Protein AF-A0A379AN94-F1 (afdb_monomer_lite)

Sequence (101 aa):
MTISYSRWPDDLAARYREKGYWLDLPMTDILERHRDSESVAVIDGERQFTYRQLAALSDNLAAALQRRGLKSGDTALGAAWQRGGILPDAVCPVQNRRCPG

InterPro domains:
  IPR000873 AMP-dependent synthetase/ligase domain [PF00501] (36-76)
  IPR042099 ANL, N-terminal domain [G3DSA:3.40.50.12780] (2-90)

Organism: Enterobacter agglomerans (NCBI:txid549)

Structure (mmCIF, N/CA/C/O backbone):
data_AF-A0A379AN94-F1
#
_entry.id   AF-A0A379AN94-F1
#
loop_
_atom_site.group_PDB
_atom_site.id
_atom_site.type_symbol
_atom_site.label_atom_id
_atom_site.label_alt_id
_atom_site.label_comp_id
_atom_site.label_asym_id
_atom_site.label_entity_id
_atom_site.label_seq_id
_atom_site.pdbx_PDB_ins_code
_atom_site.Cartn_x
_atom_site.Cartn_y
_atom_site.Cartn_z
_atom_site.occupancy
_atom_site.B_iso_or_equiv
_atom_site.auth_seq_id
_atom_site.auth_comp_id
_atom_site.auth_asym_id
_atom_site.auth_atom_id
_atom_site.pdbx_PDB_model_num
ATOM 1 N N . MET A 1 1 ? 11.881 11.801 -6.415 1.00 54.75 1 MET A N 1
ATOM 2 C CA . MET A 1 1 ? 13.249 11.309 -6.714 1.00 54.75 1 MET A CA 1
ATOM 3 C C . MET A 1 1 ? 13.168 9.834 -7.063 1.00 54.75 1 MET A C 1
ATOM 5 O O . MET A 1 1 ? 12.296 9.157 -6.532 1.00 54.75 1 MET A O 1
ATOM 9 N N . THR A 1 2 ? 14.026 9.342 -7.954 1.00 74.69 2 THR A N 1
ATOM 10 C CA . THR A 1 2 ? 14.082 7.916 -8.316 1.00 74.69 2 THR A CA 1
ATOM 11 C C . THR A 1 2 ? 15.207 7.265 -7.522 1.00 74.69 2 THR A C 1
ATOM 13 O O . THR A 1 2 ? 16.338 7.744 -7.565 1.00 74.69 2 THR A O 1
ATOM 16 N N . ILE A 1 3 ? 14.902 6.209 -6.772 1.00 83.50 3 ILE A N 1
ATOM 17 C CA . ILE A 1 3 ? 15.903 5.477 -5.986 1.00 83.50 3 ILE A CA 1
ATOM 18 C C . ILE A 1 3 ? 16.826 4.730 -6.958 1.00 83.50 3 ILE A C 1
ATOM 20 O O . ILE A 1 3 ? 16.350 4.145 -7.932 1.00 83.50 3 ILE A O 1
ATOM 24 N N . SER A 1 4 ? 18.140 4.769 -6.719 1.00 87.81 4 SER A N 1
ATOM 25 C CA . SER A 1 4 ? 19.107 4.027 -7.537 1.00 87.81 4 SER A CA 1
ATOM 26 C C . SER A 1 4 ? 18.958 2.524 -7.292 1.00 87.81 4 SER A C 1
ATOM 28 O O . SER A 1 4 ? 19.001 2.078 -6.147 1.00 87.81 4 SER A O 1
ATOM 30 N N . TYR A 1 5 ? 18.775 1.747 -8.359 1.00 88.81 5 TYR A N 1
ATOM 31 C CA . TYR A 1 5 ? 18.705 0.286 -8.316 1.00 88.81 5 TYR A CA 1
ATOM 32 C C . TYR A 1 5 ? 19.275 -0.314 -9.608 1.00 88.81 5 TYR A C 1
ATOM 34 O O . TYR A 1 5 ? 19.262 0.331 -10.659 1.00 88.81 5 TYR A O 1
ATOM 42 N N . SER A 1 6 ? 19.763 -1.556 -9.538 1.00 91.56 6 SER A N 1
ATOM 43 C CA . SER A 1 6 ? 20.215 -2.292 -10.723 1.00 91.56 6 SER A CA 1
ATOM 44 C C . SER A 1 6 ? 19.009 -2.851 -11.478 1.00 91.56 6 SER A C 1
ATOM 46 O O . SER A 1 6 ? 18.255 -3.659 -10.931 1.00 91.56 6 SER A O 1
ATOM 48 N N . ARG A 1 7 ? 18.793 -2.392 -12.716 1.00 87.81 7 ARG A N 1
ATOM 49 C CA . ARG A 1 7 ? 17.666 -2.843 -13.545 1.00 87.81 7 ARG A CA 1
ATOM 50 C C . ARG A 1 7 ? 17.937 -4.230 -14.118 1.00 87.81 7 ARG A C 1
ATOM 52 O O . ARG A 1 7 ? 19.075 -4.571 -14.427 1.00 87.81 7 ARG A O 1
ATOM 59 N N . TRP A 1 8 ? 16.872 -5.005 -14.311 1.00 89.44 8 TRP A N 1
A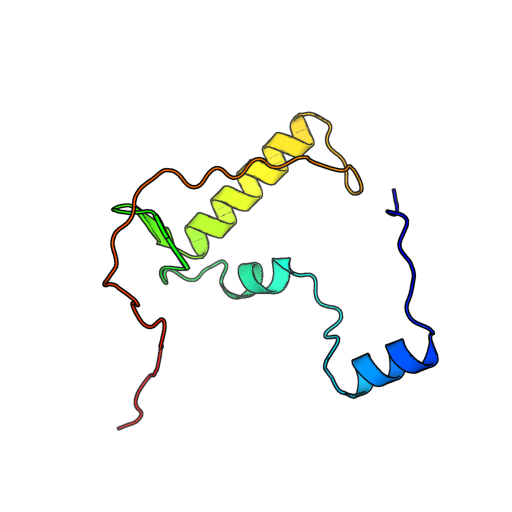TOM 60 C CA . TRP A 1 8 ? 16.952 -6.192 -15.160 1.00 89.44 8 TRP A CA 1
ATOM 61 C C . TRP A 1 8 ? 17.185 -5.778 -16.621 1.00 89.44 8 TRP A C 1
ATOM 63 O O . TRP A 1 8 ? 16.650 -4.746 -17.029 1.00 89.44 8 TRP A O 1
ATOM 73 N N . PRO A 1 9 ? 17.928 -6.574 -17.411 1.00 94.25 9 PRO A N 1
ATOM 74 C CA . PRO A 1 9 ? 18.002 -6.405 -18.861 1.00 94.25 9 PRO A CA 1
ATOM 75 C C . PRO A 1 9 ? 16.609 -6.411 -19.506 1.00 94.25 9 PRO A C 1
ATOM 77 O O . PRO A 1 9 ? 15.740 -7.182 -19.082 1.00 94.25 9 PRO A O 1
ATOM 80 N N . ASP A 1 10 ? 16.413 -5.590 -20.539 1.00 91.31 10 ASP A N 1
ATOM 81 C CA . ASP A 1 10 ? 15.096 -5.351 -21.145 1.00 91.31 10 ASP A CA 1
ATOM 82 C C . ASP A 1 10 ? 14.446 -6.635 -21.686 1.00 91.31 10 ASP A C 1
ATOM 84 O O . ASP A 1 10 ? 13.259 -6.866 -21.451 1.00 91.31 10 ASP A O 1
ATOM 88 N N . ASP A 1 11 ? 15.227 -7.531 -22.300 1.00 92.31 11 ASP A N 1
ATOM 89 C CA . ASP A 1 11 ? 14.737 -8.817 -22.819 1.00 92.31 11 ASP A CA 1
ATOM 90 C C . ASP A 1 11 ? 14.149 -9.717 -21.717 1.00 92.31 11 ASP A C 1
ATOM 92 O O . ASP A 1 11 ? 13.127 -10.385 -21.899 1.00 92.31 11 ASP A O 1
ATOM 96 N N . LEU A 1 12 ? 14.774 -9.728 -20.535 1.00 91.38 12 LEU A N 1
ATOM 97 C CA . LEU A 1 12 ? 14.317 -10.531 -19.399 1.00 91.38 12 LEU A CA 1
ATOM 98 C C . LEU A 1 12 ? 13.100 -9.898 -18.727 1.00 91.38 12 LEU A C 1
ATOM 100 O O . LEU A 1 12 ? 12.162 -10.609 -18.364 1.00 91.38 12 LEU A O 1
ATOM 104 N N . ALA A 1 13 ? 13.091 -8.570 -18.607 1.00 90.06 13 ALA A N 1
ATOM 105 C CA . ALA A 1 13 ? 11.947 -7.827 -18.100 1.00 90.06 13 ALA A CA 1
ATOM 106 C C . ALA A 1 13 ? 10.703 -8.042 -18.982 1.00 90.06 13 ALA A C 1
ATOM 108 O O . ALA A 1 13 ? 9.617 -8.293 -18.458 1.00 90.06 13 ALA A O 1
ATOM 109 N N . ALA A 1 14 ? 10.856 -8.004 -20.311 1.00 91.25 14 ALA A N 1
ATOM 110 C CA . ALA A 1 14 ? 9.782 -8.298 -21.260 1.00 91.25 14 ALA A CA 1
ATOM 111 C C . ALA A 1 14 ? 9.262 -9.733 -21.093 1.00 91.25 14 ALA A C 1
ATOM 113 O O . ALA A 1 14 ? 8.060 -9.945 -20.934 1.00 91.25 14 ALA A O 1
ATOM 114 N N . ARG A 1 15 ? 10.170 -10.712 -21.008 1.00 93.25 15 ARG A N 1
ATOM 115 C CA . ARG A 1 15 ? 9.813 -12.121 -20.806 1.00 93.25 15 ARG A CA 1
ATOM 116 C C . ARG A 1 15 ? 9.088 -12.376 -19.479 1.00 93.25 15 ARG A C 1
ATOM 118 O O . ARG A 1 15 ? 8.224 -13.247 -19.414 1.00 93.25 15 ARG A O 1
ATOM 125 N N . TYR A 1 16 ? 9.426 -11.665 -18.404 1.00 91.06 16 TYR A N 1
ATOM 126 C CA . TYR A 1 16 ? 8.722 -11.806 -17.123 1.00 91.06 16 TYR A CA 1
ATOM 127 C C . TYR A 1 16 ? 7.328 -11.185 -17.123 1.00 91.06 16 TYR A C 1
ATOM 129 O O . TYR A 1 16 ? 6.437 -11.730 -16.467 1.00 91.06 16 TYR A O 1
ATOM 137 N N . ARG A 1 17 ? 7.118 -10.110 -17.887 1.00 92.31 17 ARG A N 1
ATOM 138 C CA . ARG A 1 17 ? 5.780 -9.552 -18.124 1.00 92.31 17 ARG A CA 1
ATOM 139 C C . ARG A 1 17 ? 4.927 -10.475 -18.979 1.00 92.31 17 ARG A C 1
ATOM 141 O O . ARG A 1 17 ? 3.801 -10.772 -18.605 1.00 92.31 17 ARG A O 1
ATOM 148 N N . GLU A 1 18 ? 5.484 -10.996 -20.070 1.00 93.12 18 GLU A N 1
ATOM 149 C CA . GLU A 1 18 ? 4.781 -11.922 -20.967 1.00 93.12 18 GLU A CA 1
ATOM 150 C C . GLU A 1 18 ? 4.326 -13.193 -20.234 1.00 93.12 18 GLU A C 1
ATOM 152 O O . GLU A 1 18 ? 3.211 -13.671 -20.426 1.00 93.12 18 GLU A O 1
ATOM 157 N N . LYS A 1 19 ? 5.159 -13.709 -19.324 1.00 92.44 19 LYS A N 1
ATOM 158 C CA . LYS A 1 19 ? 4.813 -14.861 -18.478 1.00 92.44 19 LYS A CA 1
ATOM 159 C C . LYS A 1 19 ? 3.846 -14.539 -17.333 1.00 92.44 19 LYS A C 1
ATOM 161 O O . LYS A 1 19 ? 3.481 -15.450 -16.594 1.00 92.44 19 LYS A O 1
ATOM 166 N N . GLY A 1 20 ? 3.465 -13.275 -17.147 1.00 90.75 20 GLY A N 1
ATOM 167 C CA . GLY A 1 20 ? 2.569 -12.834 -16.077 1.00 90.75 20 GLY A CA 1
ATOM 168 C C . GLY A 1 20 ? 3.187 -12.857 -14.676 1.00 90.75 20 GLY A C 1
ATOM 169 O O . GLY A 1 20 ? 2.460 -12.760 -13.691 1.00 90.75 20 GLY A O 1
ATOM 170 N N . TYR A 1 21 ? 4.513 -12.987 -14.554 1.00 90.00 21 TYR A N 1
ATOM 171 C CA . TYR A 1 21 ? 5.185 -12.912 -13.252 1.00 90.00 21 TYR A CA 1
ATOM 172 C C . TYR A 1 21 ? 5.242 -11.479 -12.733 1.00 90.00 21 TYR A C 1
ATOM 174 O O . TYR A 1 21 ? 5.116 -11.241 -11.534 1.00 90.00 21 TYR A O 1
ATOM 182 N N . TRP A 1 22 ? 5.457 -10.522 -13.633 1.00 91.94 22 TRP A N 1
ATOM 183 C CA . TRP A 1 22 ? 5.391 -9.103 -13.317 1.00 91.94 22 TRP A CA 1
ATOM 184 C C . TRP A 1 22 ? 4.049 -8.568 -13.781 1.00 91.94 22 TRP A C 1
ATOM 186 O O . TRP A 1 22 ? 3.783 -8.501 -14.975 1.00 91.94 22 TRP A O 1
ATOM 196 N N . LEU A 1 23 ? 3.210 -8.206 -12.814 1.00 90.44 23 LEU A N 1
ATOM 197 C CA . LEU A 1 23 ? 1.862 -7.697 -13.064 1.00 90.44 23 LEU A CA 1
ATOM 198 C C . LEU A 1 23 ? 1.841 -6.185 -13.338 1.00 90.44 23 LEU A C 1
ATOM 200 O O . LEU A 1 23 ? 0.785 -5.649 -13.645 1.00 90.44 23 LEU A O 1
ATOM 204 N N . ASP A 1 24 ? 2.982 -5.499 -13.173 1.00 89.88 24 ASP A N 1
ATOM 205 C CA . ASP A 1 24 ? 3.119 -4.032 -13.235 1.00 89.88 24 ASP A CA 1
ATOM 206 C C . ASP A 1 24 ? 2.092 -3.281 -12.352 1.00 89.88 24 ASP A C 1
ATOM 208 O O . ASP A 1 24 ? 1.732 -2.133 -12.607 1.00 89.88 24 ASP A O 1
ATOM 212 N N . LEU A 1 25 ? 1.650 -3.928 -11.268 1.00 90.62 25 LEU A N 1
ATOM 213 C CA . LEU A 1 25 ? 0.757 -3.359 -10.265 1.00 90.62 25 LEU A CA 1
ATOM 214 C C . LEU A 1 25 ? 1.548 -2.920 -9.030 1.00 90.62 25 LEU A C 1
ATOM 216 O O . LEU A 1 25 ? 2.488 -3.613 -8.620 1.00 90.62 25 LEU A O 1
ATOM 220 N N . PRO A 1 26 ? 1.181 -1.788 -8.404 1.00 89.81 26 PRO A N 1
ATOM 221 C CA . PRO A 1 26 ? 1.805 -1.379 -7.159 1.00 89.81 26 PRO A CA 1
ATOM 222 C C . PRO A 1 26 ? 1.443 -2.371 -6.053 1.00 89.81 26 PRO A C 1
ATOM 224 O O . PRO A 1 26 ? 0.347 -2.919 -6.024 1.00 89.81 26 PRO A O 1
ATOM 227 N N . MET A 1 27 ? 2.335 -2.560 -5.082 1.00 86.81 27 MET A N 1
ATOM 228 C CA . MET A 1 27 ? 2.065 -3.463 -3.955 1.00 86.81 27 MET A CA 1
ATOM 229 C C . MET A 1 27 ? 0.813 -3.051 -3.154 1.00 86.81 27 MET A C 1
ATOM 231 O O . MET A 1 27 ? 0.145 -3.893 -2.560 1.00 86.81 27 MET A O 1
ATOM 235 N N . THR A 1 28 ? 0.469 -1.759 -3.176 1.00 89.00 28 THR A N 1
ATOM 236 C CA . THR A 1 28 ? -0.747 -1.211 -2.560 1.00 89.00 28 THR A CA 1
ATOM 237 C C . THR A 1 28 ? -2.033 -1.739 -3.194 1.00 89.00 28 THR A C 1
ATOM 239 O O . THR A 1 28 ? -3.058 -1.758 -2.521 1.00 89.00 28 THR A O 1
ATOM 242 N N . ASP A 1 29 ? -1.987 -2.225 -4.438 1.00 89.44 29 ASP A N 1
ATOM 243 C CA . ASP A 1 29 ? -3.141 -2.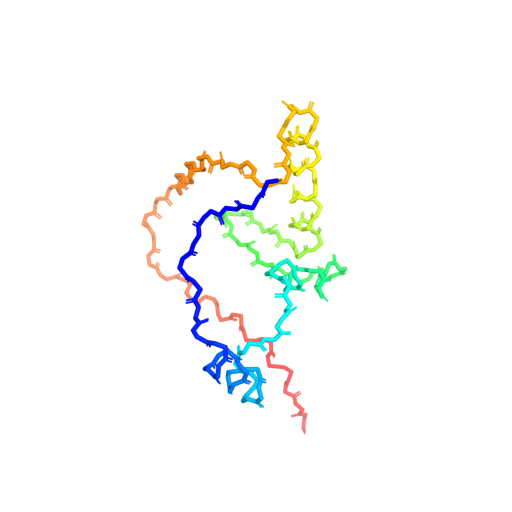782 -5.151 1.00 89.44 29 ASP A CA 1
ATOM 244 C C . ASP A 1 29 ? -3.777 -3.963 -4.397 1.00 89.44 29 ASP A C 1
ATOM 246 O O . ASP A 1 29 ? -4.994 -4.122 -4.389 1.00 89.44 29 ASP A O 1
ATOM 250 N N . ILE A 1 30 ? -2.970 -4.745 -3.670 1.00 88.12 30 ILE A N 1
ATOM 251 C CA . ILE A 1 30 ? -3.460 -5.843 -2.825 1.00 88.12 30 ILE A CA 1
ATOM 252 C C . ILE A 1 30 ? -4.409 -5.316 -1.743 1.00 88.12 30 ILE A C 1
ATOM 254 O O . ILE A 1 30 ? -5.433 -5.934 -1.470 1.00 88.12 30 ILE A O 1
ATOM 258 N N . LEU A 1 31 ? -4.082 -4.180 -1.123 1.00 88.38 31 LEU A N 1
ATOM 259 C CA . LEU A 1 31 ? -4.920 -3.580 -0.087 1.00 88.38 31 LEU A CA 1
ATOM 260 C C . LEU A 1 31 ? -6.126 -2.860 -0.701 1.00 88.38 31 LEU A C 1
ATOM 262 O O . LEU A 1 31 ? -7.236 -3.003 -0.194 1.00 88.38 31 LEU A O 1
ATOM 266 N N . GLU A 1 32 ? -5.927 -2.150 -1.815 1.00 89.00 32 GLU A N 1
ATOM 267 C CA . GLU A 1 32 ? -6.989 -1.412 -2.513 1.00 89.00 32 GLU A CA 1
ATOM 268 C C . GLU A 1 32 ? -8.127 -2.326 -2.987 1.00 89.00 32 GLU A C 1
ATOM 270 O O . GLU A 1 32 ? -9.297 -2.004 -2.792 1.00 89.00 32 GLU A O 1
ATOM 275 N N . ARG A 1 33 ? -7.823 -3.523 -3.509 1.00 90.62 33 ARG A N 1
ATOM 276 C CA . ARG A 1 33 ? -8.851 -4.506 -3.917 1.00 90.62 33 ARG A CA 1
ATOM 277 C C . ARG A 1 33 ? -9.794 -4.923 -2.789 1.00 90.62 33 ARG A C 1
ATOM 279 O O . ARG A 1 33 ? -10.915 -5.351 -3.051 1.00 90.62 33 ARG A O 1
ATOM 286 N N . HIS A 1 34 ? -9.328 -4.841 -1.547 1.00 90.00 34 HIS A N 1
ATOM 287 C CA . HIS A 1 34 ? -10.072 -5.248 -0.360 1.00 90.00 34 HIS A CA 1
ATOM 288 C C . HIS A 1 34 ? -10.469 -4.056 0.515 1.00 90.00 34 HIS A C 1
ATOM 290 O O . HIS A 1 34 ? -10.923 -4.261 1.639 1.00 90.00 34 HIS A O 1
ATOM 296 N N . ARG A 1 35 ? -10.334 -2.821 0.015 1.00 87.19 35 ARG A N 1
ATOM 297 C CA . ARG A 1 35 ? -10.529 -1.586 0.785 1.00 87.19 35 ARG A CA 1
ATOM 298 C C . ARG A 1 35 ? -11.880 -1.499 1.491 1.00 87.19 35 ARG A C 1
ATOM 300 O O . ARG A 1 35 ? -11.941 -1.009 2.611 1.00 87.19 35 ARG A O 1
ATOM 307 N N . ASP A 1 36 ? -12.939 -2.007 0.871 1.00 87.19 36 ASP A N 1
ATOM 308 C CA . ASP A 1 36 ? -14.291 -1.993 1.446 1.00 87.19 36 ASP A CA 1
ATOM 309 C C . ASP A 1 36 ? -14.666 -3.312 2.138 1.00 87.19 36 ASP A C 1
ATOM 311 O O . ASP A 1 36 ? -15.798 -3.496 2.584 1.00 87.19 36 ASP A O 1
ATOM 315 N N . SER A 1 37 ? -13.726 -4.255 2.242 1.00 87.44 37 SER A N 1
ATOM 316 C CA . SER A 1 37 ? -13.968 -5.539 2.888 1.00 87.44 37 SER A CA 1
ATOM 317 C C . SER A 1 37 ? -13.934 -5.408 4.410 1.00 87.44 37 SER A C 1
ATOM 319 O O . SER A 1 37 ? -12.938 -4.989 5.006 1.00 87.44 37 SER A O 1
ATOM 321 N N . GLU A 1 38 ? -15.006 -5.868 5.051 1.00 89.44 38 GLU A N 1
ATOM 322 C CA . GLU A 1 38 ? -15.093 -6.032 6.509 1.00 89.44 38 GLU A CA 1
ATOM 323 C C . GLU A 1 38 ? -14.447 -7.351 6.988 1.00 89.44 38 GLU A C 1
ATOM 325 O O . GLU A 1 38 ? -14.515 -7.696 8.165 1.00 89.44 38 GLU A O 1
ATOM 330 N N . SER A 1 39 ? -13.797 -8.111 6.096 1.00 90.06 39 SER A N 1
ATOM 331 C CA . SER A 1 39 ? -13.032 -9.297 6.492 1.00 90.06 39 SER A CA 1
ATOM 332 C C . SER A 1 39 ? -11.790 -8.913 7.299 1.00 90.06 39 SER A C 1
ATOM 334 O O . SER A 1 39 ? -11.122 -7.921 7.002 1.00 90.06 39 SER A O 1
ATOM 336 N N . VAL A 1 40 ? -11.448 -9.725 8.298 1.00 91.31 40 VAL A N 1
ATOM 337 C CA . VAL A 1 40 ? -10.255 -9.524 9.132 1.00 91.31 40 VAL A CA 1
ATOM 338 C C . VAL A 1 40 ? -8.989 -9.736 8.296 1.00 91.31 40 VAL A C 1
ATOM 340 O O . VAL A 1 40 ? -8.841 -10.771 7.649 1.00 91.31 40 VAL A O 1
ATOM 343 N N . ALA A 1 41 ? -8.093 -8.746 8.304 1.00 88.69 41 ALA A N 1
ATOM 344 C CA . ALA A 1 41 ? -6.816 -8.754 7.587 1.00 88.69 41 ALA A CA 1
ATOM 345 C C . ALA A 1 41 ? -5.629 -9.045 8.515 1.00 88.69 41 ALA A C 1
ATOM 347 O O . ALA A 1 41 ? -4.702 -9.756 8.137 1.00 88.69 41 ALA A O 1
ATOM 348 N N . VAL A 1 42 ? -5.646 -8.475 9.726 1.00 88.44 42 VAL A N 1
ATOM 349 C CA . VAL A 1 42 ? -4.544 -8.565 10.694 1.00 88.44 42 VAL A CA 1
ATOM 350 C C . VAL A 1 42 ? -5.104 -8.825 12.086 1.00 88.44 42 VAL A C 1
ATOM 352 O O . VAL A 1 42 ? -6.089 -8.208 12.489 1.00 88.44 42 VAL A O 1
ATOM 355 N N . ILE A 1 43 ? -4.443 -9.711 12.826 1.00 90.44 43 ILE A N 1
ATOM 356 C CA . ILE A 1 43 ? -4.726 -10.005 14.231 1.00 90.44 43 ILE A CA 1
ATOM 357 C C . ILE A 1 43 ? -3.463 -9.659 15.034 1.00 90.44 43 ILE A C 1
ATOM 359 O O . ILE A 1 43 ? -2.393 -10.201 14.767 1.00 90.44 43 ILE A O 1
ATOM 363 N N . ASP A 1 44 ? -3.584 -8.724 15.977 1.00 84.94 44 ASP A N 1
ATOM 364 C CA . ASP A 1 44 ? -2.545 -8.264 16.910 1.00 84.94 44 ASP A CA 1
ATOM 365 C C . ASP A 1 44 ? -2.982 -8.594 18.345 1.00 84.94 44 ASP A C 1
ATOM 367 O O . ASP A 1 44 ? -3.629 -7.785 19.022 1.00 84.94 44 ASP A O 1
ATOM 371 N N . GLY A 1 45 ? -2.688 -9.820 18.788 1.00 86.25 45 GLY A N 1
ATOM 372 C CA . GLY A 1 45 ? -3.199 -10.359 20.051 1.00 86.25 45 GLY A CA 1
ATOM 373 C C . GLY A 1 45 ? -4.731 -10.337 20.079 1.00 86.25 45 GLY A C 1
ATOM 374 O O . GLY A 1 45 ? -5.379 -10.915 19.212 1.00 86.25 45 GLY A O 1
ATOM 375 N N . GLU A 1 46 ? -5.305 -9.612 21.040 1.00 86.75 46 GLU A N 1
ATOM 376 C CA . GLU A 1 46 ? -6.761 -9.437 21.184 1.00 86.75 46 GLU A CA 1
ATOM 377 C C . GLU A 1 46 ? -7.378 -8.473 20.156 1.00 86.75 46 GLU A C 1
ATOM 379 O O . GLU A 1 46 ? -8.600 -8.380 20.028 1.00 86.75 46 GLU A O 1
ATOM 384 N N . ARG A 1 47 ? -6.558 -7.702 19.432 1.00 87.06 47 ARG A N 1
ATOM 385 C CA . ARG A 1 47 ? -7.050 -6.740 18.444 1.00 87.06 47 ARG A CA 1
ATOM 386 C C . ARG A 1 47 ? -7.145 -7.384 17.076 1.00 87.06 47 ARG A C 1
ATOM 388 O O . ARG A 1 47 ? -6.207 -8.016 16.606 1.00 87.06 47 ARG A O 1
ATOM 395 N N . GLN A 1 48 ? -8.256 -7.137 16.399 1.00 90.44 48 GLN A N 1
ATOM 396 C CA . GLN A 1 48 ? -8.460 -7.542 15.016 1.00 90.44 48 GLN A CA 1
ATOM 397 C C . GLN A 1 48 ? -8.710 -6.298 14.174 1.00 90.44 48 GLN A C 1
ATOM 399 O O . GLN A 1 48 ? -9.467 -5.415 14.578 1.00 90.44 48 GLN A O 1
ATOM 404 N N . PHE A 1 49 ? -8.065 -6.234 13.015 1.00 90.56 49 PHE A N 1
ATOM 405 C CA . PHE A 1 49 ? -8.230 -5.157 12.050 1.00 90.56 49 PHE A CA 1
ATOM 406 C C . PHE A 1 49 ? -8.828 -5.718 10.768 1.00 90.56 49 PHE A C 1
ATOM 408 O O . PHE A 1 49 ? -8.285 -6.660 10.182 1.00 90.56 49 PHE A O 1
ATOM 415 N N . THR A 1 50 ? -9.931 -5.128 10.316 1.00 92.88 50 THR A N 1
ATOM 416 C CA . THR A 1 50 ? -10.495 -5.423 8.993 1.00 92.88 50 THR A CA 1
ATOM 417 C C . THR A 1 50 ? -9.647 -4.794 7.889 1.00 92.88 50 THR A C 1
ATOM 419 O O . THR A 1 50 ? -8.874 -3.866 8.147 1.00 92.88 50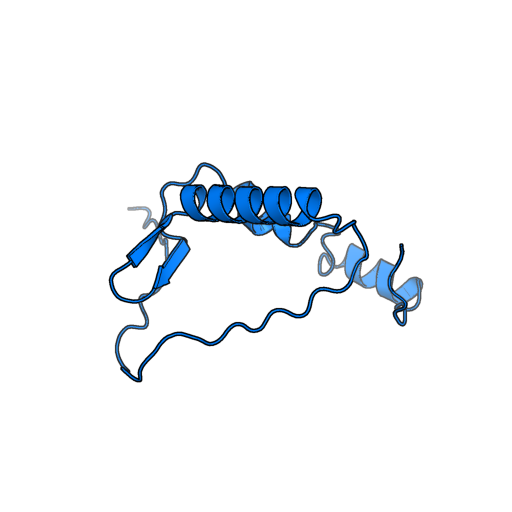 THR A O 1
ATOM 422 N N . TYR A 1 51 ? -9.781 -5.265 6.645 1.00 91.06 51 TYR A N 1
ATOM 423 C CA . TYR A 1 51 ? -9.097 -4.633 5.506 1.00 91.06 51 TYR A CA 1
ATOM 424 C C . TYR A 1 51 ? -9.454 -3.149 5.382 1.00 91.06 51 TYR A C 1
ATOM 426 O O . TYR A 1 51 ? -8.566 -2.322 5.175 1.00 91.06 51 TYR A O 1
ATOM 434 N N . ARG A 1 52 ? -10.724 -2.797 5.606 1.00 90.44 52 ARG A N 1
ATOM 435 C CA . ARG A 1 52 ? -11.181 -1.405 5.628 1.00 90.44 52 ARG A CA 1
ATOM 436 C C . ARG A 1 52 ? -10.486 -0.561 6.690 1.00 90.44 52 ARG A C 1
ATOM 438 O O . ARG A 1 52 ? -10.028 0.547 6.409 1.00 90.44 52 ARG A O 1
ATOM 445 N N . GLN A 1 53 ? -10.385 -1.077 7.913 1.00 91.06 53 GLN A N 1
ATOM 446 C CA . GLN A 1 53 ? -9.691 -0.382 8.999 1.00 91.06 53 GLN A CA 1
ATOM 447 C C . GLN A 1 53 ? -8.196 -0.244 8.707 1.00 91.06 53 GLN A C 1
ATOM 449 O O . GLN A 1 53 ? -7.620 0.818 8.935 1.00 91.06 53 GLN A O 1
ATOM 454 N N . LEU A 1 54 ? -7.577 -1.294 8.167 1.00 91.50 54 LEU A N 1
ATOM 455 C CA . LEU A 1 54 ? -6.168 -1.285 7.797 1.00 91.50 54 LEU A CA 1
ATOM 456 C C . LEU A 1 54 ? -5.874 -0.244 6.707 1.00 91.50 54 LEU A C 1
ATOM 458 O O . LEU A 1 54 ? -4.918 0.518 6.845 1.00 91.50 54 LEU A O 1
ATOM 462 N N . ALA A 1 55 ? -6.714 -0.164 5.671 1.00 90.94 55 ALA A N 1
ATOM 463 C CA . ALA A 1 55 ? -6.607 0.846 4.619 1.00 90.94 55 ALA A CA 1
ATOM 464 C C . ALA A 1 55 ? -6.714 2.268 5.191 1.00 90.94 55 ALA A C 1
ATOM 466 O O . ALA A 1 55 ? -5.836 3.095 4.959 1.00 90.94 55 ALA A O 1
ATOM 467 N N . ALA A 1 56 ? -7.716 2.526 6.039 1.00 91.44 56 ALA A N 1
ATOM 468 C CA . ALA A 1 56 ? -7.886 3.830 6.677 1.00 91.44 56 ALA A CA 1
ATOM 469 C C . ALA A 1 56 ? -6.691 4.223 7.569 1.00 91.44 56 ALA A C 1
ATOM 471 O O . ALA A 1 56 ? -6.262 5.377 7.569 1.00 91.44 56 ALA A O 1
ATOM 472 N N . LEU A 1 57 ? -6.130 3.280 8.333 1.00 91.50 57 LEU A N 1
ATOM 473 C CA . LEU A 1 57 ? -4.937 3.523 9.152 1.00 91.50 57 LEU A CA 1
ATOM 474 C C . LEU A 1 57 ? -3.703 3.818 8.289 1.00 91.50 57 LEU A C 1
ATOM 476 O O . LEU A 1 57 ? -2.934 4.723 8.623 1.00 91.50 57 LEU A O 1
ATOM 480 N N . SER A 1 58 ? -3.533 3.090 7.183 1.00 91.31 58 SER A N 1
ATOM 481 C CA . SER A 1 58 ? -2.438 3.300 6.231 1.00 91.31 58 SER A CA 1
ATOM 482 C C . SER A 1 58 ? -2.505 4.692 5.596 1.00 91.31 58 SER A C 1
ATOM 484 O O . SER A 1 58 ? -1.525 5.438 5.646 1.00 91.31 58 SER A O 1
ATOM 486 N N . ASP A 1 59 ? -3.683 5.095 5.115 1.00 92.19 59 ASP A N 1
ATOM 487 C CA . ASP A 1 59 ? -3.911 6.415 4.520 1.00 92.19 59 ASP A CA 1
ATOM 488 C C . ASP A 1 59 ? -3.661 7.548 5.517 1.00 92.19 59 ASP A C 1
ATOM 490 O O . ASP A 1 59 ? -3.000 8.541 5.203 1.00 92.19 59 ASP A O 1
ATOM 494 N N . ASN A 1 60 ? -4.142 7.391 6.752 1.00 92.69 60 ASN A N 1
ATOM 495 C CA . ASN A 1 60 ? -3.928 8.375 7.807 1.00 92.69 60 ASN A CA 1
ATOM 496 C C . ASN A 1 60 ? -2.441 8.552 8.130 1.00 92.69 60 ASN A C 1
ATOM 498 O O . ASN A 1 60 ? -1.979 9.685 8.312 1.00 92.69 60 ASN A O 1
ATOM 502 N N . LEU A 1 61 ? -1.685 7.450 8.181 1.00 91.06 61 LEU A N 1
ATOM 503 C CA . LEU A 1 61 ? -0.242 7.487 8.385 1.00 91.06 61 LEU A CA 1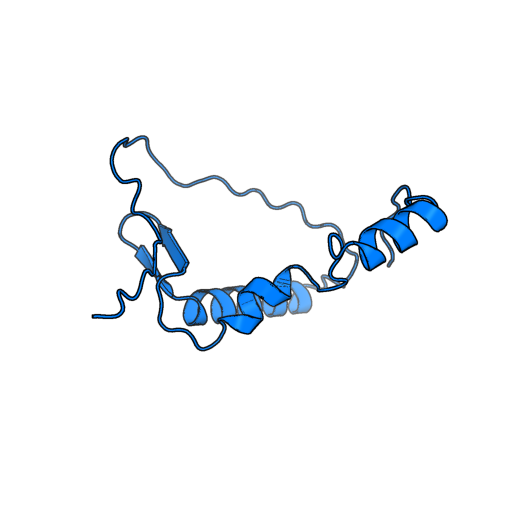
ATOM 504 C C . LEU A 1 61 ? 0.460 8.165 7.204 1.00 91.06 61 LEU A C 1
ATOM 506 O O . LEU A 1 61 ? 1.264 9.072 7.423 1.00 91.06 61 LEU A O 1
ATOM 510 N N . ALA A 1 62 ? 0.127 7.787 5.968 1.00 90.81 62 ALA A N 1
ATOM 511 C CA . ALA A 1 62 ? 0.687 8.393 4.764 1.00 90.81 62 ALA A CA 1
ATOM 512 C C . ALA A 1 62 ? 0.434 9.910 4.727 1.00 90.81 62 ALA A C 1
ATOM 514 O O . ALA A 1 62 ? 1.366 10.693 4.529 1.00 90.81 62 ALA A O 1
ATOM 515 N N . ALA A 1 63 ? -0.794 10.345 5.023 1.00 91.56 63 ALA A N 1
ATOM 516 C CA . ALA A 1 63 ? -1.152 11.756 5.095 1.00 91.56 63 ALA A CA 1
ATOM 517 C C . ALA A 1 63 ? -0.396 12.491 6.217 1.00 91.56 63 ALA A C 1
ATOM 519 O O . ALA A 1 63 ? 0.050 13.624 6.032 1.00 91.56 63 ALA A O 1
ATOM 520 N N . ALA A 1 64 ? -0.218 11.865 7.384 1.00 92.25 64 ALA A N 1
ATOM 521 C CA . ALA A 1 64 ? 0.553 12.444 8.483 1.00 92.25 64 ALA A CA 1
ATOM 522 C C . ALA A 1 64 ? 2.040 12.600 8.138 1.00 92.25 64 ALA A C 1
ATOM 524 O O . ALA A 1 64 ? 2.631 13.633 8.454 1.00 92.25 64 ALA A O 1
ATOM 525 N N . LEU A 1 65 ? 2.636 11.611 7.472 1.00 90.50 65 LEU A N 1
ATOM 526 C CA . LEU A 1 65 ? 4.025 11.661 7.015 1.00 90.50 65 LEU A CA 1
ATOM 527 C C . LEU A 1 65 ? 4.217 12.737 5.942 1.00 90.50 65 LEU A C 1
ATOM 529 O O . LEU A 1 65 ? 5.150 13.535 6.036 1.00 90.50 65 LEU A O 1
ATOM 533 N N . GLN A 1 66 ? 3.291 12.831 4.989 1.00 91.69 66 GLN A N 1
ATOM 534 C CA . GLN A 1 66 ? 3.324 13.855 3.948 1.00 91.69 66 GLN A CA 1
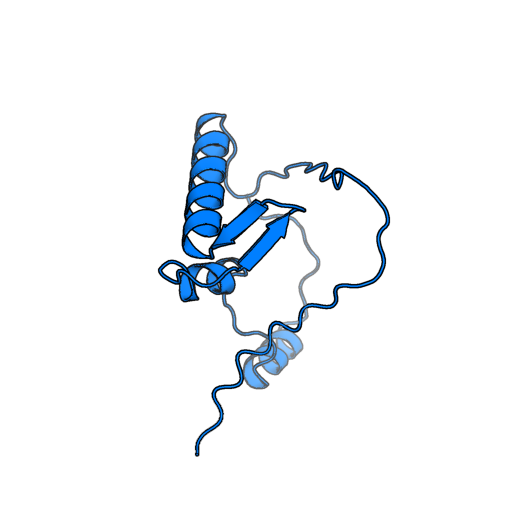ATOM 535 C C . GLN A 1 66 ? 3.220 15.268 4.541 1.00 91.69 66 GLN A C 1
ATOM 537 O O . GLN A 1 66 ? 3.987 16.154 4.167 1.00 91.69 66 GLN A O 1
ATOM 542 N N . ARG A 1 67 ? 2.356 15.474 5.549 1.00 91.62 67 ARG A N 1
ATOM 543 C CA . ARG A 1 67 ? 2.284 16.744 6.299 1.00 91.62 67 ARG A CA 1
ATOM 544 C C . ARG A 1 67 ? 3.573 17.083 7.049 1.00 91.62 67 ARG A C 1
ATOM 546 O O . ARG A 1 67 ? 3.854 18.257 7.259 1.00 91.62 67 ARG A O 1
ATOM 553 N N . ARG A 1 68 ? 4.362 16.081 7.447 1.00 91.00 68 ARG A N 1
ATOM 554 C CA . ARG A 1 68 ? 5.688 16.270 8.064 1.00 91.00 68 ARG A CA 1
ATOM 555 C C . ARG A 1 68 ? 6.798 16.542 7.043 1.00 91.00 68 ARG A C 1
ATOM 557 O O . ARG A 1 68 ? 7.946 16.702 7.441 1.00 91.00 68 ARG A O 1
ATOM 564 N N . GLY A 1 69 ? 6.463 16.625 5.756 1.00 88.56 69 GLY A N 1
ATOM 565 C CA . GLY A 1 69 ? 7.385 17.001 4.687 1.00 88.56 69 GLY A CA 1
ATOM 566 C C . GLY A 1 69 ? 8.024 15.829 3.948 1.00 88.56 69 GLY A C 1
ATOM 567 O O . GLY A 1 69 ? 8.841 16.082 3.066 1.00 88.56 69 GLY A O 1
ATOM 568 N N . LEU A 1 70 ? 7.648 14.581 4.259 1.00 88.00 70 LEU A N 1
ATOM 569 C CA . LEU A 1 70 ? 8.097 13.410 3.501 1.00 88.00 70 LEU A CA 1
ATOM 570 C C . LEU A 1 70 ? 7.470 13.405 2.107 1.00 88.00 70 LEU A C 1
ATOM 572 O O . LEU A 1 70 ? 6.259 13.584 1.946 1.00 88.00 70 LEU A O 1
ATOM 576 N N . LYS A 1 71 ? 8.302 13.175 1.097 1.00 86.31 71 LYS A N 1
ATOM 577 C CA . LYS A 1 71 ? 7.924 13.155 -0.314 1.00 86.31 71 LYS A CA 1
ATOM 578 C C . LYS A 1 71 ? 8.160 11.779 -0.921 1.00 86.31 71 LYS A C 1
ATOM 580 O O . LYS A 1 71 ? 8.913 10.947 -0.420 1.00 86.31 71 LYS A O 1
ATOM 585 N N . SER A 1 72 ? 7.508 11.537 -2.053 1.00 83.38 72 SER A N 1
ATOM 586 C CA . SER A 1 72 ? 7.694 10.303 -2.810 1.00 83.38 72 SER A CA 1
ATOM 587 C C . SER A 1 72 ? 9.145 10.174 -3.296 1.00 83.38 72 SER A C 1
ATOM 589 O O . SER A 1 72 ? 9.663 11.031 -4.025 1.00 83.38 72 SER A O 1
ATOM 591 N N . GLY A 1 73 ? 9.785 9.071 -2.910 1.00 81.88 73 GLY A N 1
ATOM 592 C CA . GLY A 1 73 ? 11.199 8.796 -3.173 1.00 81.88 73 GLY A CA 1
ATOM 593 C C . GLY A 1 73 ? 12.127 9.063 -1.987 1.00 81.88 73 GLY A C 1
ATOM 594 O O . GLY A 1 73 ? 13.314 8.773 -2.108 1.00 81.88 73 GLY A O 1
ATOM 595 N N . ASP A 1 74 ? 11.606 9.567 -0.864 1.00 82.88 74 ASP A N 1
ATOM 596 C CA . ASP A 1 74 ? 12.364 9.670 0.381 1.00 82.88 74 ASP A CA 1
ATOM 597 C C . ASP A 1 74 ? 12.467 8.298 1.065 1.00 82.88 74 ASP A C 1
ATOM 599 O O . ASP A 1 74 ? 11.520 7.505 1.070 1.00 82.88 74 ASP A O 1
ATOM 603 N N . THR A 1 75 ? 13.621 8.018 1.668 1.00 81.62 75 THR A N 1
ATOM 604 C CA . THR A 1 75 ? 13.858 6.774 2.408 1.00 81.62 75 THR A CA 1
ATOM 605 C C . THR A 1 75 ? 13.422 6.941 3.861 1.00 81.62 75 THR A C 1
ATOM 607 O O . THR A 1 75 ? 13.959 7.784 4.579 1.00 81.62 75 THR A O 1
ATOM 610 N N . ALA A 1 76 ? 12.486 6.110 4.319 1.00 81.06 76 ALA A N 1
ATOM 611 C CA . ALA A 1 76 ? 12.074 6.055 5.719 1.00 81.06 76 ALA A CA 1
ATOM 612 C C . ALA A 1 76 ? 12.698 4.840 6.421 1.00 81.06 76 ALA A C 1
ATOM 614 O O . ALA A 1 76 ? 12.634 3.721 5.911 1.00 81.06 76 ALA A O 1
ATOM 615 N N . LEU A 1 77 ? 13.266 5.044 7.612 1.00 80.31 77 LEU A N 1
ATOM 616 C CA . LEU A 1 77 ? 13.677 3.950 8.491 1.00 80.31 77 LEU A CA 1
ATOM 617 C C . LEU A 1 77 ? 12.492 3.566 9.387 1.00 80.31 77 LEU A C 1
ATOM 619 O O . LEU A 1 77 ? 12.120 4.316 10.288 1.00 80.31 77 LEU A O 1
ATOM 623 N N . GLY A 1 78 ? 11.886 2.408 9.130 1.00 74.00 78 GLY A N 1
ATOM 624 C CA . GLY A 1 78 ? 10.807 1.859 9.951 1.00 74.00 78 GLY A CA 1
ATOM 625 C C . GLY A 1 78 ? 11.337 0.820 10.933 1.00 74.00 78 GLY A C 1
ATOM 626 O O . GLY A 1 78 ? 11.728 -0.267 10.520 1.00 74.00 78 GLY A O 1
ATOM 627 N N . ALA A 1 79 ? 11.330 1.124 12.231 1.00 60.03 79 ALA A N 1
ATOM 628 C CA . ALA A 1 79 ? 11.588 0.128 13.267 1.00 60.03 79 ALA A CA 1
ATOM 629 C C . ALA A 1 79 ? 10.259 -0.513 13.693 1.00 60.03 79 ALA A C 1
ATOM 631 O O . ALA A 1 79 ? 9.531 0.029 14.525 1.00 60.03 79 ALA A O 1
ATOM 632 N N . ALA A 1 80 ? 9.930 -1.658 13.099 1.00 63.28 80 ALA A N 1
ATOM 633 C CA . ALA A 1 80 ? 8.807 -2.480 13.529 1.00 63.28 80 ALA A CA 1
ATOM 634 C C . ALA A 1 80 ? 9.295 -3.468 14.595 1.00 63.28 80 ALA A C 1
ATOM 636 O O . ALA A 1 80 ? 9.750 -4.565 14.287 1.00 63.28 80 ALA A O 1
ATOM 637 N N . TRP A 1 81 ? 9.225 -3.065 15.863 1.00 56.59 81 TRP A N 1
ATOM 638 C CA . TRP A 1 81 ? 9.391 -4.000 16.972 1.00 56.59 81 TRP A CA 1
ATOM 639 C C . TRP A 1 81 ? 8.048 -4.672 17.222 1.00 56.59 81 TRP A C 1
ATOM 641 O O . TRP A 1 81 ? 7.089 -4.022 17.644 1.00 56.59 81 TRP A O 1
ATOM 651 N N . GLN A 1 82 ? 7.970 -5.967 16.930 1.00 58.72 82 GLN A N 1
ATOM 652 C CA . GLN A 1 82 ? 6.787 -6.764 17.222 1.00 58.72 82 GLN A CA 1
ATOM 653 C C . GLN A 1 82 ? 6.592 -6.760 18.743 1.00 58.72 82 GLN A C 1
ATOM 655 O O . GLN A 1 82 ? 7.425 -7.273 19.494 1.00 58.72 82 GLN A O 1
ATOM 660 N N . ARG A 1 83 ? 5.536 -6.086 19.216 1.00 56.22 83 ARG A N 1
ATOM 661 C CA . ARG A 1 83 ? 5.191 -6.050 20.639 1.00 56.22 83 ARG A CA 1
ATOM 662 C C . ARG A 1 83 ? 4.688 -7.436 21.056 1.00 56.22 83 ARG A C 1
ATOM 664 O O . ARG A 1 83 ? 3.495 -7.687 21.024 1.00 56.22 83 ARG A O 1
ATOM 671 N N . GLY A 1 84 ? 5.610 -8.284 21.508 1.00 51.81 84 GLY A N 1
ATOM 672 C CA . GLY A 1 84 ? 5.328 -9.366 22.451 1.00 51.81 84 GLY A CA 1
ATOM 673 C C . GLY A 1 84 ? 5.278 -10.788 21.888 1.00 51.81 84 GLY A C 1
ATOM 674 O O . GLY A 1 84 ? 4.512 -11.087 20.985 1.00 51.81 84 GLY A O 1
ATOM 675 N N . GLY A 1 85 ? 6.047 -11.661 22.546 1.00 41.66 85 GLY A N 1
ATOM 676 C CA . GLY A 1 85 ? 5.474 -12.812 23.250 1.00 41.66 85 GLY A CA 1
ATOM 677 C C . GLY A 1 85 ? 5.234 -14.081 22.438 1.00 41.66 85 GLY A C 1
ATOM 678 O O . GLY A 1 85 ? 4.307 -14.171 21.648 1.00 41.66 85 GLY A O 1
ATOM 679 N N . ILE A 1 86 ? 6.043 -15.096 22.731 1.00 46.06 86 ILE A N 1
ATOM 680 C CA . ILE A 1 86 ? 5.858 -16.492 22.334 1.00 46.06 86 ILE A CA 1
ATOM 681 C C . ILE A 1 86 ? 4.467 -16.984 22.774 1.00 46.06 86 ILE A C 1
ATOM 683 O O . ILE A 1 86 ? 4.196 -17.041 23.971 1.00 46.06 86 ILE A O 1
ATOM 687 N N . LEU A 1 87 ? 3.643 -17.427 21.824 1.00 39.97 87 LEU A N 1
ATOM 688 C CA . LEU A 1 87 ? 2.753 -18.572 22.015 1.00 39.97 87 LEU A CA 1
ATOM 689 C C . LEU A 1 87 ? 2.702 -19.367 20.694 1.00 39.97 87 LEU A C 1
ATOM 691 O O . LEU A 1 87 ? 2.412 -18.775 19.651 1.00 39.97 87 LEU A O 1
ATOM 695 N N . PRO A 1 88 ? 3.022 -20.674 20.688 1.00 47.84 88 PRO A N 1
ATOM 696 C CA . PRO A 1 88 ? 2.610 -21.556 19.605 1.00 47.84 88 PRO A CA 1
ATOM 697 C C . PRO A 1 88 ? 1.097 -21.804 19.731 1.00 47.84 88 PRO A C 1
ATOM 699 O O . PRO A 1 88 ? 0.522 -21.586 20.790 1.00 47.84 88 PRO A O 1
ATOM 702 N N . ASP A 1 89 ? 0.467 -22.268 18.658 1.00 40.22 89 ASP A N 1
ATOM 703 C CA . ASP A 1 89 ? -0.955 -22.649 18.593 1.00 40.22 89 ASP A CA 1
ATOM 704 C C . ASP A 1 89 ? -1.962 -21.526 18.322 1.00 40.22 89 ASP A C 1
ATOM 706 O O . ASP A 1 89 ? -2.897 -21.292 19.077 1.00 40.22 89 ASP A O 1
ATOM 710 N N . ALA A 1 90 ? -1.842 -20.903 17.150 1.00 39.44 90 ALA A N 1
ATOM 711 C CA . ALA A 1 90 ? -3.009 -20.630 16.307 1.00 39.44 90 ALA A CA 1
ATOM 712 C C . ALA A 1 90 ? -2.549 -20.255 14.895 1.00 39.44 90 ALA A C 1
ATOM 714 O O . ALA A 1 90 ? -2.593 -19.097 14.480 1.00 39.44 90 ALA A O 1
ATOM 715 N N . VAL A 1 91 ? -2.139 -21.256 14.110 1.00 41.66 91 VAL A N 1
ATOM 716 C CA . VAL A 1 91 ? -2.271 -21.151 12.652 1.00 41.66 91 VAL A CA 1
ATOM 717 C C . VAL A 1 91 ? -3.771 -21.140 12.375 1.00 41.66 91 VAL A C 1
ATOM 719 O O . VAL A 1 91 ? -4.392 -22.180 12.183 1.00 41.66 91 VAL A O 1
ATOM 722 N N . CYS A 1 92 ? -4.377 -19.958 12.444 1.00 32.44 92 CYS A N 1
ATOM 723 C CA . CYS A 1 92 ? -5.735 -19.748 11.982 1.00 32.44 92 CYS A CA 1
ATOM 724 C C . CYS A 1 92 ? -5.655 -19.727 10.450 1.00 32.44 92 CYS A C 1
ATOM 726 O O . CYS A 1 92 ? -5.01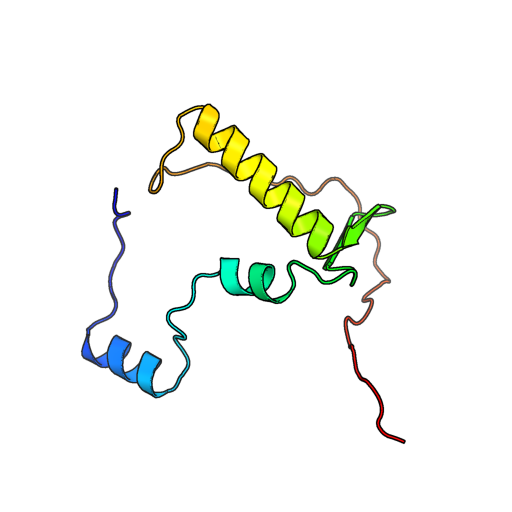4 -18.830 9.888 1.00 32.44 92 CYS A O 1
ATOM 728 N N . PRO A 1 93 ? -6.207 -20.724 9.739 1.00 41.81 93 PRO A N 1
ATOM 729 C CA . PRO A 1 93 ? -6.146 -20.719 8.298 1.00 41.81 93 PRO A CA 1
ATOM 730 C C . PRO A 1 93 ? -7.086 -19.615 7.819 1.00 41.81 93 PRO A C 1
ATOM 732 O O . PRO A 1 93 ? -8.307 -19.749 7.887 1.00 41.81 93 PRO A O 1
ATOM 735 N N . VAL A 1 94 ? -6.521 -18.543 7.266 1.00 46.19 94 VAL A N 1
ATOM 736 C CA . VAL A 1 94 ? -7.205 -17.744 6.244 1.00 46.19 94 VAL A CA 1
ATOM 737 C C . VAL A 1 94 ? -7.425 -18.676 5.048 1.00 46.19 94 VAL A C 1
ATOM 739 O O . VAL A 1 94 ? -6.671 -18.709 4.083 1.00 46.19 94 VAL A O 1
ATOM 742 N N . GLN A 1 95 ? -8.435 -19.532 5.151 1.00 46.50 95 GLN A N 1
ATOM 743 C CA . GLN A 1 95 ? -8.991 -20.290 4.047 1.00 46.50 95 GLN A CA 1
ATOM 744 C C . GLN A 1 95 ? -10.462 -19.928 3.968 1.00 46.50 95 GLN A C 1
ATOM 746 O O . GLN A 1 95 ? -11.342 -20.605 4.489 1.00 46.50 95 GLN A O 1
ATOM 751 N N . ASN A 1 96 ? -10.703 -18.830 3.259 1.00 41.09 96 ASN A N 1
ATOM 752 C CA . ASN A 1 96 ? -11.982 -18.520 2.648 1.00 41.09 96 ASN A CA 1
ATOM 753 C C . ASN A 1 96 ? -12.292 -19.580 1.569 1.00 41.09 96 ASN A C 1
ATOM 755 O O . ASN A 1 96 ? -12.198 -19.311 0.374 1.00 41.09 96 ASN A O 1
ATOM 759 N N . ARG A 1 97 ? -12.603 -20.818 1.976 1.00 40.28 97 ARG A N 1
ATOM 760 C CA . ARG A 1 97 ? -13.228 -21.812 1.099 1.00 40.28 97 ARG A CA 1
ATOM 761 C C . ARG A 1 97 ? -14.732 -21.756 1.329 1.00 40.28 97 ARG A C 1
ATOM 763 O O . ARG A 1 97 ? -15.261 -22.399 2.227 1.00 40.28 97 ARG A O 1
ATOM 770 N N . ARG A 1 98 ? -15.425 -20.997 0.479 1.00 37.03 98 ARG A N 1
ATOM 771 C CA . ARG A 1 98 ? -16.826 -21.283 0.156 1.00 37.03 98 ARG A CA 1
ATOM 772 C C . ARG A 1 98 ? -16.876 -22.699 -0.425 1.00 37.03 98 ARG A C 1
ATOM 774 O O . ARG A 1 98 ? -16.365 -22.921 -1.518 1.00 37.03 98 ARG A O 1
ATOM 781 N N . CYS A 1 99 ? -17.459 -23.641 0.307 1.00 28.42 99 CYS A N 1
ATOM 782 C CA . CYS A 1 99 ? -17.894 -24.919 -0.249 1.00 28.42 99 CYS A CA 1
ATOM 783 C C . CYS A 1 99 ? -19.099 -24.655 -1.172 1.00 28.42 99 CYS A C 1
ATOM 785 O O . CYS A 1 99 ? -20.069 -24.058 -0.700 1.00 28.42 99 CYS A O 1
ATOM 787 N N . PRO A 1 100 ? -19.083 -25.055 -2.456 1.00 41.62 100 PRO A N 1
ATOM 788 C CA . PRO A 1 100 ? -20.324 -25.316 -3.169 1.00 41.62 100 PRO A CA 1
ATOM 789 C C . PRO A 1 100 ? -20.908 -26.639 -2.652 1.00 41.62 100 PRO A C 1
ATOM 791 O O . PRO A 1 100 ? -20.154 -27.573 -2.368 1.00 41.62 100 PRO A O 1
ATOM 794 N N . GLY A 1 101 ? -22.229 -26.652 -2.453 1.00 41.53 101 GLY A N 1
ATOM 795 C CA . GLY A 1 101 ? -22.996 -27.832 -2.043 1.00 41.53 101 GLY A CA 1
ATOM 796 C C . GLY A 1 101 ? -23.080 -28.914 -3.109 1.00 41.53 101 GLY A C 1
ATOM 797 O O . GLY A 1 101 ? -22.673 -28.652 -4.264 1.00 41.53 101 GLY A O 1
#

Radius of gyration: 18.7 Å; chains: 1; bounding box: 43×45×46 Å

Secondary structure (DSSP, 8-state):
-PPP-PPPPHHHHHHHHHTTS-----TTHHHHTTTT--SEEEEETTEEEEHHHHHHHHHHHHHHHHHTT--TTPPP-------------------------

pLDDT: mean 78.69, std 19.23, range [28.42, 94.25]

Foldseek 3Di:
DDDDDDDDDPVVVVVCVVVVVCVVDDPCVVLVVCLVPQDFDDDQDPDTAGSVRVVVVVVVVVVVVVVVVDDPPDDDDDDDDNPDDDDPDDPPDPDPDPDDD